Protein AF-A0A176WDF4-F1 (afdb_monomer)

Solvent-accessible surface area (backbone atoms only — not comparable to full-atom values): 4256 Å² total; per-residue (Å²): 112,69,69,59,52,51,53,53,50,55,57,36,73,75,41,56,81,65,57,39,52,55,47,51,53,51,50,51,54,48,51,53,51,49,51,53,52,47,55,52,48,51,52,52,50,34,50,52,28,50,75,72,68,37,51,73,61,33,65,54,45,67,58,51,57,56,28,60,74,71,68,44,80,84,128

Radius of gyration: 17.27 Å; Cα contacts (8 Å, |Δi|>4): 25; chains: 1; bounding box: 34×17×47 Å

Mean predicted aligned error: 9.95 Å

pLDDT: mean 78.59, std 11.65, range [44.78, 93.81]

Foldseek 3Di:
DVVVVVVVVVVLVVDDPVSVVVVVVVVVVVLVVVVVVLVVVLVVVLVVCVVVVNNVVNVVSVVVSVCVSVVNDDD

Secondary structure (DSSP, 8-state):
-HHHHHHHHHHHHTS-HHHHHHHHHHHHHHHHHHHHHHHHHHHHHHHHHHHTT-HHHHHHHHHHHHHHHHT----

Organism: NCBI:txid1480154

Structure (mmCIF, N/CA/C/O backbone):
data_AF-A0A176WDF4-F1
#
_entry.id   AF-A0A176WDF4-F1
#
loop_
_atom_site.group_PDB
_atom_site.id
_atom_site.type_symbol
_atom_site.label_atom_id
_atom_site.label_alt_id
_atom_site.label_comp_id
_atom_site.label_asym_id
_atom_site.label_entity_id
_atom_site.label_seq_id
_atom_site.pdbx_PDB_ins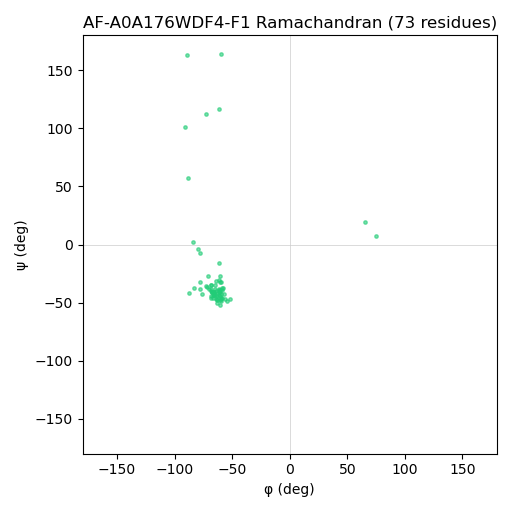_code
_atom_site.Cartn_x
_atom_site.Cartn_y
_atom_site.Cartn_z
_atom_site.occupancy
_atom_site.B_iso_or_equiv
_atom_site.auth_seq_id
_atom_site.auth_comp_id
_atom_site.auth_asym_id
_atom_site.auth_atom_id
_atom_site.pdbx_PDB_model_num
ATOM 1 N N . MET A 1 1 ? 13.167 -10.155 -3.680 1.00 64.50 1 MET A N 1
ATOM 2 C CA . MET A 1 1 ? 12.197 -9.130 -4.131 1.00 64.50 1 MET A CA 1
ATOM 3 C C . MET A 1 1 ? 12.852 -7.763 -4.335 1.00 64.50 1 MET A C 1
ATOM 5 O O . MET A 1 1 ? 12.817 -7.280 -5.456 1.00 64.50 1 MET A O 1
ATOM 9 N N . LEU A 1 2 ? 13.513 -7.177 -3.322 1.00 64.75 2 LEU A N 1
ATOM 10 C CA . LEU A 1 2 ? 14.171 -5.860 -3.441 1.00 64.75 2 LEU A CA 1
ATOM 11 C C . LEU A 1 2 ? 15.270 -5.824 -4.525 1.00 64.75 2 LEU A C 1
ATOM 13 O O . LEU A 1 2 ? 15.231 -4.975 -5.405 1.00 64.75 2 LEU A O 1
ATOM 17 N N . ARG A 1 3 ? 16.158 -6.831 -4.540 1.00 68.75 3 ARG A N 1
ATOM 18 C CA . ARG A 1 3 ? 17.245 -6.959 -5.535 1.00 68.75 3 ARG A CA 1
ATOM 19 C C . ARG A 1 3 ? 16.771 -7.069 -6.983 1.00 68.75 3 ARG A C 1
ATOM 21 O O . ARG A 1 3 ? 17.446 -6.625 -7.902 1.00 68.75 3 ARG A O 1
ATOM 28 N N . GLU A 1 4 ? 15.608 -7.673 -7.199 1.00 69.38 4 GLU A N 1
ATOM 29 C CA . GLU A 1 4 ? 15.041 -7.788 -8.543 1.00 69.38 4 GLU A CA 1
ATOM 30 C C . GLU A 1 4 ? 14.400 -6.471 -8.992 1.00 69.38 4 GLU A C 1
ATOM 32 O O . GLU A 1 4 ? 14.458 -6.119 -10.170 1.00 69.38 4 GLU A O 1
ATOM 37 N N . LEU A 1 5 ? 13.842 -5.710 -8.047 1.00 70.19 5 LEU A N 1
ATOM 38 C CA . LEU A 1 5 ? 13.376 -4.353 -8.298 1.00 70.19 5 LEU A CA 1
ATOM 39 C C . LEU A 1 5 ? 14.551 -3.421 -8.638 1.00 70.19 5 LEU A C 1
ATOM 41 O O . LEU A 1 5 ? 14.453 -2.664 -9.600 1.00 70.19 5 LEU A O 1
ATOM 45 N N . GLU A 1 6 ? 15.664 -3.528 -7.905 1.00 73.81 6 GLU A N 1
ATOM 46 C CA . GLU A 1 6 ? 16.907 -2.791 -8.172 1.00 73.81 6 GLU A CA 1
ATOM 47 C C . GLU A 1 6 ? 17.477 -3.114 -9.553 1.00 73.81 6 GLU A C 1
ATOM 49 O O . GLU A 1 6 ? 17.677 -2.201 -10.348 1.00 73.81 6 GLU A O 1
ATOM 54 N N . ALA A 1 7 ? 17.655 -4.394 -9.897 1.00 76.06 7 ALA A N 1
ATOM 55 C CA . ALA A 1 7 ? 18.186 -4.787 -11.205 1.00 76.06 7 ALA A CA 1
ATOM 56 C C . ALA A 1 7 ? 17.312 -4.275 -12.366 1.00 76.06 7 ALA A C 1
ATOM 58 O O . ALA A 1 7 ? 17.819 -3.792 -13.383 1.00 76.06 7 ALA A O 1
ATOM 59 N N . ARG A 1 8 ? 15.983 -4.318 -12.200 1.00 72.00 8 ARG A N 1
ATOM 60 C CA . ARG A 1 8 ? 15.037 -3.761 -13.177 1.00 72.00 8 ARG A CA 1
ATOM 61 C C . ARG A 1 8 ? 15.113 -2.236 -13.239 1.00 72.00 8 ARG A C 1
ATOM 63 O O . ARG A 1 8 ? 14.976 -1.699 -14.333 1.00 72.00 8 ARG A O 1
ATOM 70 N N . ALA A 1 9 ? 15.360 -1.547 -12.123 1.00 71.06 9 ALA A N 1
ATOM 71 C CA . ALA A 1 9 ? 15.570 -0.099 -12.086 1.00 71.06 9 ALA A CA 1
ATOM 72 C C . ALA A 1 9 ? 16.874 0.313 -12.792 1.00 71.06 9 ALA A C 1
ATOM 74 O O . ALA A 1 9 ? 16.872 1.271 -13.566 1.00 71.06 9 ALA A O 1
ATOM 75 N N . THR A 1 10 ? 17.961 -0.445 -12.616 1.00 77.31 10 THR A N 1
ATOM 76 C CA . THR A 1 10 ? 19.241 -0.218 -13.306 1.00 77.31 10 THR A CA 1
ATOM 77 C C . THR A 1 10 ?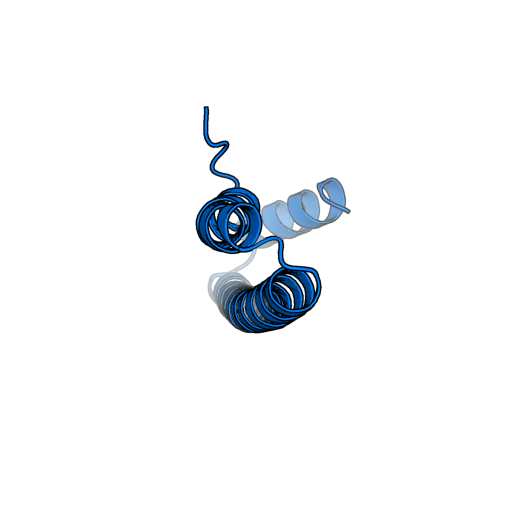 19.109 -0.415 -14.817 1.00 77.31 10 THR A C 1
ATOM 79 O O . THR A 1 10 ? 19.501 0.460 -15.591 1.00 77.31 10 THR A O 1
ATOM 82 N N . ALA A 1 11 ? 18.472 -1.509 -15.250 1.00 72.62 11 ALA A N 1
ATOM 83 C CA . ALA A 1 11 ? 18.173 -1.750 -16.664 1.00 72.62 11 ALA A CA 1
ATOM 84 C C . ALA A 1 11 ? 17.282 -0.645 -17.261 1.00 72.62 11 ALA A C 1
ATOM 86 O O . ALA A 1 11 ? 17.413 -0.276 -18.428 1.00 72.62 11 ALA A O 1
ATOM 87 N N . LEU A 1 12 ? 16.402 -0.071 -16.441 1.00 67.62 12 LEU A N 1
ATOM 88 C CA . LEU A 1 12 ? 15.560 1.052 -16.819 1.00 67.62 12 LEU A CA 1
ATOM 89 C C . LEU A 1 12 ? 16.328 2.337 -17.071 1.00 67.62 12 LEU A C 1
ATOM 91 O O . LEU A 1 12 ? 16.054 3.034 -18.046 1.00 67.62 12 LEU A O 1
ATOM 95 N N . MET A 1 13 ? 17.258 2.668 -16.173 1.00 70.19 13 MET A N 1
ATOM 96 C CA . MET A 1 13 ? 18.071 3.875 -16.289 1.00 70.19 13 MET A CA 1
ATOM 97 C C . MET A 1 13 ? 18.914 3.852 -17.568 1.00 70.19 13 MET A C 1
ATOM 99 O O . MET A 1 13 ? 19.116 4.906 -18.172 1.00 70.19 13 MET A O 1
ATOM 103 N N . SER A 1 14 ? 19.303 2.649 -18.007 1.00 75.88 14 SER A N 1
ATOM 104 C CA . SER A 1 14 ? 20.019 2.366 -19.256 1.00 75.88 14 SER A CA 1
ATOM 105 C C . SER A 1 14 ? 19.139 2.368 -20.523 1.00 75.88 14 SER A C 1
ATOM 107 O O . SER A 1 14 ? 19.673 2.242 -21.624 1.00 75.88 14 SER A O 1
ATOM 109 N N . GLY A 1 15 ? 17.810 2.472 -20.405 1.00 72.19 15 GLY A N 1
ATOM 110 C CA . GLY A 1 15 ? 16.871 2.426 -21.534 1.00 72.19 15 GLY A CA 1
ATOM 111 C C . GLY A 1 15 ? 16.576 3.795 -22.163 1.00 72.19 15 GLY A C 1
ATOM 112 O O . GLY A 1 15 ? 16.779 4.844 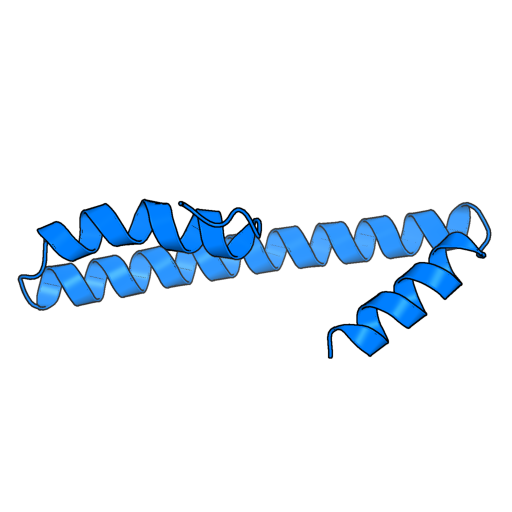-21.550 1.00 72.19 15 GLY A O 1
ATOM 113 N N . ASP A 1 16 ? 16.025 3.804 -23.385 1.00 80.50 16 ASP A N 1
ATOM 114 C CA . ASP A 1 16 ? 15.648 5.045 -24.075 1.00 80.50 16 ASP A CA 1
ATOM 115 C C . ASP A 1 16 ? 14.604 5.884 -23.291 1.00 80.50 16 ASP A C 1
ATOM 117 O O . ASP A 1 16 ? 13.933 5.431 -22.353 1.00 80.50 16 AS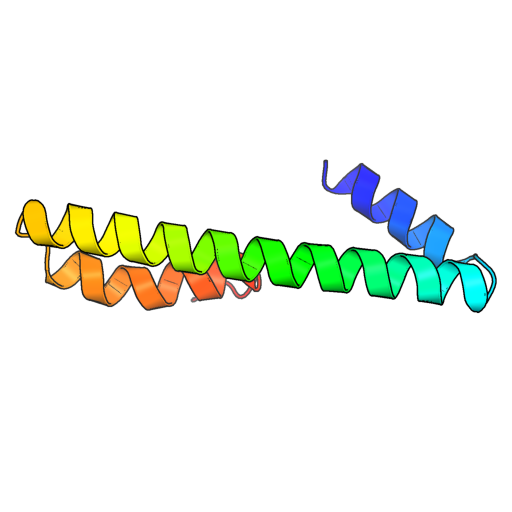P A O 1
ATOM 121 N N . GLY A 1 17 ? 14.441 7.159 -23.660 1.00 80.62 17 GLY A N 1
ATOM 122 C CA . GLY A 1 17 ? 13.512 8.069 -22.974 1.00 80.62 17 GLY A CA 1
ATOM 123 C C . GLY A 1 17 ? 12.033 7.646 -23.028 1.00 80.62 17 GLY A C 1
ATOM 124 O O . GLY A 1 17 ? 11.215 8.165 -22.263 1.00 80.62 17 GLY A O 1
ATOM 125 N N . ARG A 1 18 ? 11.647 6.725 -23.920 1.00 83.56 18 ARG A N 1
ATOM 126 C CA . ARG A 1 18 ? 10.273 6.212 -24.044 1.00 83.56 18 ARG A CA 1
ATOM 127 C C . ARG A 1 18 ? 10.051 5.022 -23.106 1.00 83.56 18 ARG A C 1
ATOM 129 O O . ARG A 1 18 ? 9.015 4.972 -22.437 1.00 83.56 18 ARG A O 1
ATOM 136 N N . SER A 1 19 ? 11.026 4.123 -23.008 1.00 79.81 19 SER A N 1
ATOM 137 C CA . SER A 1 19 ? 11.074 3.003 -22.069 1.00 79.81 19 SER A CA 1
ATOM 138 C C . SER A 1 19 ? 11.041 3.505 -20.624 1.00 79.81 19 SER A C 1
ATOM 140 O O . SER A 1 19 ? 10.153 3.120 -19.856 1.00 79.81 19 SER A O 1
ATOM 142 N N . ARG A 1 20 ? 11.886 4.497 -20.298 1.00 81.25 20 ARG A N 1
ATOM 143 C CA . ARG A 1 20 ? 11.900 5.155 -18.978 1.00 81.25 20 ARG A CA 1
ATOM 144 C C . ARG A 1 20 ? 10.541 5.748 -18.605 1.00 81.25 20 ARG A C 1
ATOM 146 O O . ARG A 1 20 ? 10.014 5.464 -17.532 1.00 81.25 20 ARG A O 1
ATOM 153 N N . ARG A 1 21 ? 9.900 6.479 -19.526 1.00 85.31 21 ARG A N 1
ATOM 154 C CA . ARG A 1 21 ? 8.555 7.053 -19.316 1.00 85.31 21 ARG A CA 1
ATOM 155 C C . ARG A 1 21 ? 7.450 6.011 -19.150 1.00 85.31 21 ARG A C 1
ATOM 157 O O . ARG A 1 21 ? 6.486 6.252 -18.425 1.00 85.31 21 ARG A O 1
ATOM 164 N N . ARG A 1 22 ? 7.521 4.872 -19.847 1.00 85.12 22 ARG A N 1
ATOM 165 C CA . ARG A 1 22 ? 6.519 3.801 -19.707 1.00 85.12 22 ARG A CA 1
ATOM 166 C C . ARG A 1 22 ? 6.576 3.191 -18.312 1.00 85.12 22 ARG A C 1
ATOM 168 O O . ARG A 1 22 ? 5.534 2.928 -17.718 1.00 85.12 22 ARG A O 1
ATOM 175 N N . VAL A 1 23 ? 7.775 2.987 -17.789 1.00 82.06 23 VAL A N 1
ATOM 176 C CA . VAL A 1 23 ? 7.932 2.388 -16.466 1.00 82.06 23 VAL A CA 1
ATOM 177 C C . VAL A 1 23 ? 7.663 3.400 -15.367 1.00 82.06 23 VAL A C 1
ATOM 179 O O . VAL A 1 23 ? 6.991 3.027 -14.417 1.00 82.06 23 VAL A O 1
ATOM 182 N N . ALA A 1 24 ? 8.077 4.662 -15.516 1.00 84.12 24 ALA A N 1
ATOM 183 C CA . ALA A 1 24 ? 7.718 5.719 -14.571 1.00 84.12 24 ALA A CA 1
ATOM 184 C C . ALA A 1 24 ? 6.197 5.765 -14.345 1.00 84.12 24 ALA A C 1
ATOM 186 O O . ALA A 1 24 ? 5.745 5.682 -13.210 1.00 84.12 24 ALA A O 1
ATOM 187 N N . ARG A 1 25 ? 5.398 5.729 -15.422 1.00 88.50 25 ARG A N 1
ATOM 188 C CA . ARG A 1 25 ? 3.928 5.636 -15.329 1.00 88.50 25 ARG A CA 1
ATOM 189 C C . ARG A 1 25 ? 3.436 4.364 -14.641 1.00 88.50 25 ARG A C 1
ATOM 191 O O . ARG A 1 25 ? 2.453 4.386 -13.906 1.00 88.50 25 ARG A O 1
ATOM 198 N N . ARG A 1 26 ? 4.088 3.226 -14.892 1.00 88.12 26 ARG A N 1
ATOM 199 C CA . ARG A 1 26 ? 3.719 1.951 -14.262 1.00 88.12 26 ARG A CA 1
ATOM 200 C C . ARG A 1 26 ? 4.024 1.967 -12.763 1.00 88.12 26 ARG A C 1
ATOM 202 O O . ARG A 1 26 ? 3.224 1.454 -11.987 1.00 88.12 26 ARG A O 1
ATOM 209 N N . LEU A 1 27 ? 5.140 2.581 -12.379 1.00 87.62 27 LEU A N 1
ATOM 210 C CA . LEU A 1 27 ? 5.552 2.772 -10.996 1.00 87.62 27 LEU A CA 1
ATOM 211 C C . LEU A 1 27 ? 4.622 3.754 -10.283 1.00 87.62 27 LEU A C 1
ATOM 213 O O . LEU A 1 27 ? 4.151 3.458 -9.196 1.00 87.62 27 LEU A O 1
ATOM 217 N N . GLU A 1 28 ? 4.274 4.865 -10.924 1.00 88.06 28 GLU A N 1
ATOM 218 C CA . GLU A 1 28 ? 3.303 5.835 -10.415 1.00 88.06 28 GLU A CA 1
ATOM 219 C C . GLU A 1 28 ? 1.927 5.191 -10.189 1.00 88.06 28 GLU A C 1
ATOM 221 O O . GLU A 1 28 ? 1.344 5.314 -9.112 1.00 88.06 28 GLU A O 1
ATOM 226 N N . SER A 1 29 ? 1.437 4.408 -11.158 1.00 90.38 29 SER A N 1
ATOM 227 C CA . SER A 1 29 ? 0.191 3.649 -11.007 1.00 90.38 29 SER A CA 1
ATOM 228 C C . SER A 1 29 ? 0.268 2.628 -9.868 1.00 90.38 29 SER A C 1
ATOM 230 O O . SER A 1 29 ? -0.691 2.479 -9.108 1.00 90.38 29 SER A O 1
ATOM 232 N N . PHE A 1 30 ? 1.401 1.937 -9.731 1.00 87.19 30 PHE A N 1
ATOM 233 C CA . PHE A 1 30 ? 1.627 0.998 -8.638 1.00 87.19 30 PHE A CA 1
ATOM 234 C C . PHE A 1 30 ? 1.618 1.710 -7.282 1.00 87.19 30 PHE A C 1
ATOM 236 O O . PHE A 1 30 ? 0.854 1.320 -6.408 1.00 87.19 30 PHE A O 1
ATOM 243 N N . LEU A 1 31 ? 2.381 2.794 -7.126 1.00 86.50 31 LEU A N 1
ATOM 244 C CA . LEU A 1 31 ? 2.444 3.587 -5.896 1.00 86.50 31 LEU A CA 1
ATOM 245 C C . LEU A 1 31 ? 1.080 4.173 -5.521 1.00 86.50 31 LEU A C 1
ATOM 247 O O . LEU A 1 31 ? 0.701 4.129 -4.353 1.00 86.50 31 LEU A O 1
ATOM 251 N N . SER A 1 32 ? 0.314 4.660 -6.501 1.00 89.12 32 SER A N 1
ATOM 252 C CA . SER A 1 32 ? -1.051 5.153 -6.291 1.00 89.12 32 SER A CA 1
ATOM 253 C C . SER A 1 32 ? -1.976 4.058 -5.744 1.00 89.12 32 SER A C 1
ATOM 255 O O . SER A 1 32 ? -2.666 4.262 -4.742 1.00 89.12 32 SER A O 1
ATOM 257 N N . ARG A 1 33 ? -1.949 2.860 -6.345 1.00 90.69 33 ARG A N 1
ATOM 258 C CA . ARG A 1 33 ? -2.740 1.709 -5.877 1.00 90.69 33 ARG A CA 1
ATOM 259 C C . ARG A 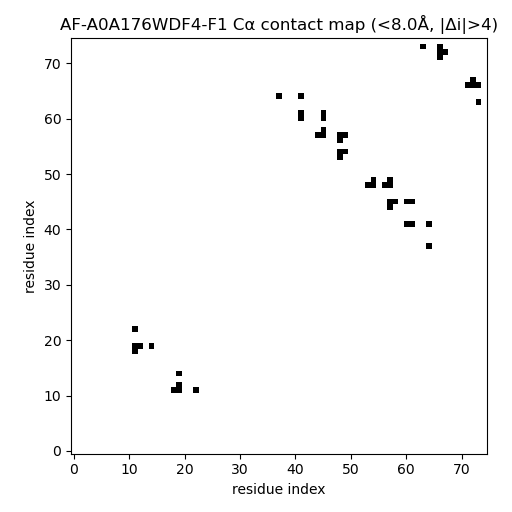1 33 ? -2.295 1.228 -4.502 1.00 90.69 33 ARG A C 1
ATOM 261 O O . ARG A 1 33 ? -3.150 0.953 -3.666 1.00 90.69 33 ARG A O 1
ATOM 268 N N . SER A 1 34 ? -0.989 1.168 -4.260 1.00 85.94 34 SER A N 1
ATOM 269 C CA . SER A 1 34 ? -0.424 0.780 -2.968 1.00 85.94 34 SER A CA 1
ATOM 270 C C . SER A 1 34 ? -0.819 1.765 -1.873 1.00 85.94 34 SER A C 1
ATOM 272 O O . SER A 1 34 ? -1.292 1.334 -0.828 1.00 85.94 34 SER A 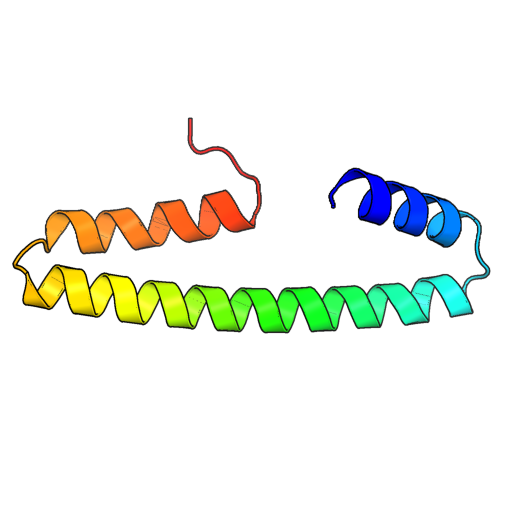O 1
ATOM 274 N N . ARG A 1 35 ? -0.749 3.079 -2.132 1.00 88.06 35 ARG A N 1
ATOM 275 C CA . ARG A 1 35 ? -1.209 4.107 -1.188 1.00 88.06 35 ARG A CA 1
ATOM 276 C C . ARG A 1 35 ? -2.691 3.933 -0.859 1.00 88.06 35 ARG A C 1
ATOM 278 O O . ARG A 1 35 ? -3.052 3.928 0.309 1.00 88.06 35 ARG A O 1
ATOM 285 N N . LYS A 1 36 ? -3.538 3.708 -1.869 1.00 90.81 36 LYS A N 1
ATOM 286 C CA . LYS A 1 36 ? -4.971 3.446 -1.656 1.00 90.81 36 LYS A CA 1
ATOM 287 C C . LYS A 1 36 ? -5.215 2.182 -0.824 1.00 90.81 36 LYS A C 1
ATOM 289 O O . LYS A 1 36 ? -6.070 2.192 0.057 1.00 90.81 36 LYS A O 1
ATOM 294 N N . ALA A 1 37 ? -4.487 1.101 -1.103 1.00 89.19 37 ALA A N 1
ATOM 295 C CA . ALA A 1 37 ? -4.605 -0.148 -0.357 1.00 89.19 37 ALA A CA 1
ATOM 296 C C . ALA A 1 37 ? -4.184 0.022 1.111 1.00 89.19 37 ALA A C 1
ATOM 298 O O . ALA A 1 37 ? -4.857 -0.496 1.997 1.00 89.19 37 ALA A O 1
ATOM 299 N N . ILE A 1 38 ? -3.125 0.793 1.364 1.00 87.50 38 ILE A N 1
ATOM 300 C CA . ILE A 1 38 ? -2.636 1.086 2.714 1.00 87.50 38 ILE A CA 1
ATOM 301 C C . ILE A 1 38 ? -3.622 1.958 3.476 1.00 87.50 38 ILE A C 1
ATOM 303 O O . ILE A 1 38 ? -3.990 1.580 4.577 1.00 87.50 38 ILE A O 1
ATOM 307 N N . THR A 1 39 ? -4.154 3.027 2.879 1.00 87.44 39 THR A N 1
ATOM 308 C CA . THR A 1 39 ? -5.205 3.833 3.524 1.00 87.44 39 THR A CA 1
ATOM 309 C C . THR A 1 39 ? -6.435 2.990 3.871 1.00 87.44 39 THR A C 1
ATOM 311 O O . THR A 1 39 ? -7.041 3.163 4.927 1.00 87.44 39 THR A O 1
ATOM 314 N N . ASN A 1 40 ? -6.802 2.036 3.0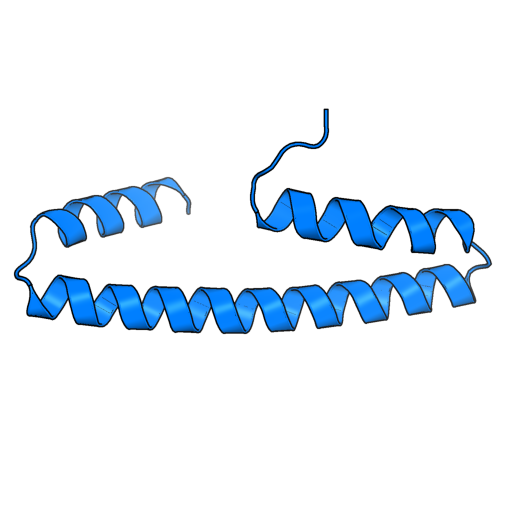10 1.00 90.69 40 ASN A N 1
ATOM 315 C CA . ASN A 1 40 ? -7.900 1.118 3.302 1.00 90.69 40 ASN A CA 1
ATOM 316 C C . ASN A 1 40 ? -7.566 0.167 4.464 1.00 90.69 40 ASN A C 1
ATOM 318 O O . ASN A 1 40 ? -8.411 -0.087 5.320 1.00 90.69 40 ASN A O 1
ATOM 322 N N . LEU A 1 41 ? -6.334 -0.343 4.509 1.00 89.56 41 LEU A N 1
ATOM 323 C CA . LEU A 1 41 ? -5.864 -1.195 5.597 1.00 89.56 41 LEU A CA 1
ATOM 324 C C . LEU A 1 41 ? -5.790 -0.428 6.924 1.00 89.56 41 LEU A C 1
ATOM 326 O O . LEU A 1 41 ? -6.248 -0.942 7.939 1.00 89.56 41 LEU A O 1
ATOM 330 N N . GLU A 1 42 ? -5.270 0.799 6.918 1.00 87.56 42 GLU A N 1
ATOM 331 C CA . GLU A 1 42 ? -5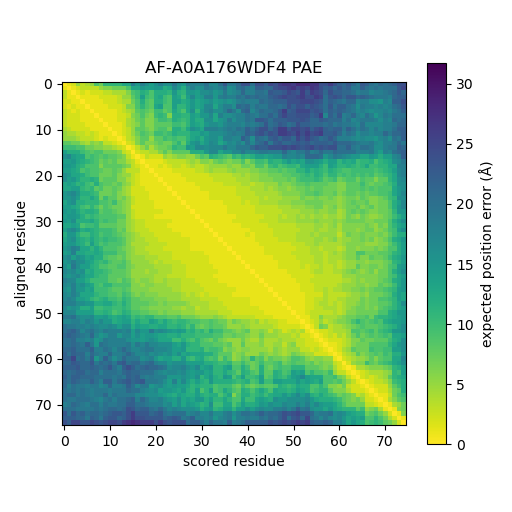.247 1.702 8.073 1.00 87.56 42 GLU A CA 1
ATOM 332 C C . GLU A 1 42 ? -6.657 1.898 8.631 1.00 87.56 42 GLU A C 1
ATOM 334 O O . GLU A 1 42 ? -6.873 1.684 9.821 1.00 87.56 42 GLU A O 1
ATOM 339 N N . ALA A 1 43 ? -7.636 2.199 7.772 1.00 89.00 43 ALA A N 1
ATOM 340 C CA . ALA A 1 43 ? -9.023 2.377 8.188 1.00 89.00 43 ALA A CA 1
ATOM 341 C C . ALA A 1 43 ? -9.618 1.116 8.844 1.00 89.00 43 ALA A C 1
ATOM 343 O O . ALA A 1 43 ? -10.270 1.211 9.889 1.00 89.00 43 ALA A O 1
ATOM 344 N N . GLU A 1 44 ? -9.388 -0.069 8.268 1.00 92.94 44 GLU A N 1
ATOM 345 C CA . GLU A 1 44 ? -9.875 -1.325 8.849 1.00 92.94 44 GLU A CA 1
ATOM 346 C C . GLU A 1 44 ? -9.160 -1.670 10.165 1.00 92.94 44 GLU A C 1
ATOM 348 O O . GLU A 1 44 ? -9.821 -2.063 11.127 1.00 92.94 44 GLU A O 1
ATOM 353 N N . VAL A 1 45 ? -7.846 -1.446 10.275 1.00 89.00 45 VAL A N 1
ATOM 354 C CA . VAL A 1 45 ? -7.107 -1.641 11.536 1.00 89.00 45 VAL A CA 1
ATOM 355 C C . VAL A 1 45 ? -7.614 -0.683 12.614 1.00 89.00 45 VAL A C 1
ATOM 357 O O . VAL A 1 45 ? -7.948 -1.126 13.712 1.00 89.00 45 VAL A O 1
ATOM 360 N N . THR A 1 46 ? -7.773 0.605 12.305 1.00 88.00 46 THR A N 1
ATOM 361 C CA . THR A 1 46 ? -8.350 1.598 13.224 1.00 88.00 46 THR A CA 1
ATOM 362 C C . THR A 1 46 ? -9.750 1.184 13.678 1.00 88.00 46 THR A C 1
ATOM 364 O O . THR A 1 46 ? -10.080 1.273 14.862 1.00 88.00 46 THR A O 1
ATOM 367 N N . LYS A 1 47 ? -10.587 0.678 12.769 1.00 91.81 47 LYS A N 1
ATOM 368 C CA . LYS A 1 47 ? -11.931 0.179 13.092 1.00 91.81 47 LYS A CA 1
ATOM 369 C C . LYS A 1 47 ? -11.889 -1.035 14.021 1.00 91.81 47 LYS A C 1
ATOM 371 O O . LYS A 1 47 ? -12.664 -1.078 14.977 1.00 91.81 47 LYS A O 1
ATOM 376 N N . VAL A 1 48 ? -10.996 -1.995 13.779 1.00 92.31 48 VAL A N 1
ATOM 377 C CA . VAL A 1 48 ? -10.798 -3.159 14.658 1.00 92.31 48 VAL A CA 1
ATOM 378 C C . VAL A 1 48 ? -10.308 -2.719 16.038 1.00 92.31 48 VAL A C 1
ATOM 380 O O . VAL A 1 48 ? -10.892 -3.119 17.041 1.00 92.31 48 VAL A O 1
ATOM 383 N N . LEU A 1 49 ? -9.316 -1.829 16.112 1.00 91.19 49 LEU A N 1
ATOM 384 C CA . LEU A 1 49 ? -8.799 -1.305 17.380 1.00 91.19 49 LEU A CA 1
ATOM 385 C C . LEU A 1 49 ? -9.882 -0.580 18.185 1.00 91.19 49 LEU A C 1
ATOM 387 O O . LEU A 1 49 ? -10.023 -0.816 19.385 1.00 91.19 49 LEU A O 1
ATOM 391 N N . ARG A 1 50 ? -10.715 0.235 17.525 1.00 88.69 50 ARG A N 1
ATOM 392 C CA . ARG A 1 50 ? -11.861 0.893 18.170 1.00 88.69 50 ARG A CA 1
ATOM 393 C C . ARG A 1 50 ? -12.875 -0.111 18.715 1.00 88.69 50 ARG A C 1
ATOM 395 O O . ARG A 1 50 ? -13.378 0.098 19.814 1.00 88.69 50 ARG A O 1
ATOM 402 N N . ARG A 1 51 ? -13.160 -1.196 17.984 1.00 93.81 51 ARG A N 1
ATOM 403 C CA . ARG A 1 51 ? -14.054 -2.276 18.452 1.00 93.81 51 ARG A CA 1
ATOM 404 C C . ARG A 1 51 ? -13.500 -3.010 19.672 1.00 93.81 51 ARG A C 1
ATOM 406 O O . ARG A 1 51 ? -14.281 -3.445 20.506 1.00 93.81 51 ARG A O 1
ATOM 413 N N . LEU A 1 52 ? -12.179 -3.110 19.788 1.00 93.81 52 LEU A N 1
ATOM 414 C CA . LEU A 1 52 ? -11.494 -3.723 20.929 1.00 93.81 52 LEU A CA 1
ATOM 415 C C . LEU A 1 52 ? -11.290 -2.758 22.113 1.00 93.81 52 LEU A C 1
ATOM 417 O O . LEU A 1 52 ? -10.663 -3.134 23.097 1.00 93.81 52 LEU A O 1
ATOM 421 N N . GLY A 1 53 ? -11.772 -1.512 22.030 1.00 92.00 53 GLY A N 1
ATOM 422 C CA . GLY A 1 53 ? -11.568 -0.498 23.073 1.00 92.00 53 GLY A CA 1
ATOM 423 C C . GLY A 1 53 ? -10.153 0.098 23.116 1.00 92.00 53 GLY A C 1
ATOM 424 O O . GLY A 1 53 ? -9.850 0.898 23.996 1.00 92.00 53 GLY A O 1
ATOM 425 N N . LEU A 1 54 ? -9.291 -0.225 22.147 1.00 89.75 54 LEU A N 1
ATOM 426 C CA . LEU A 1 54 ? -7.889 0.206 22.074 1.00 89.75 54 LEU A CA 1
ATOM 427 C C . LEU A 1 54 ? -7.749 1.546 21.337 1.00 89.75 54 LEU A C 1
ATOM 429 O O . LEU A 1 54 ? -7.068 1.651 20.317 1.00 89.75 54 LEU A O 1
ATOM 433 N N . ARG A 1 55 ? -8.435 2.579 21.836 1.00 81.69 55 ARG A N 1
ATOM 434 C CA . ARG A 1 55 ? -8.554 3.879 21.152 1.00 81.69 55 ARG A CA 1
ATOM 435 C C . ARG A 1 55 ? -7.218 4.626 21.049 1.00 81.69 55 ARG A C 1
ATOM 437 O O . ARG A 1 55 ? -6.904 5.108 19.970 1.00 81.69 55 ARG A O 1
ATOM 444 N N . SER A 1 56 ? -6.396 4.610 22.104 1.00 80.31 56 SER A N 1
ATOM 445 C CA . SER A 1 56 ? -5.059 5.235 22.091 1.00 80.31 56 SER A CA 1
ATOM 446 C C . SER A 1 56 ? -4.134 4.631 21.030 1.00 80.31 56 SER A C 1
ATOM 44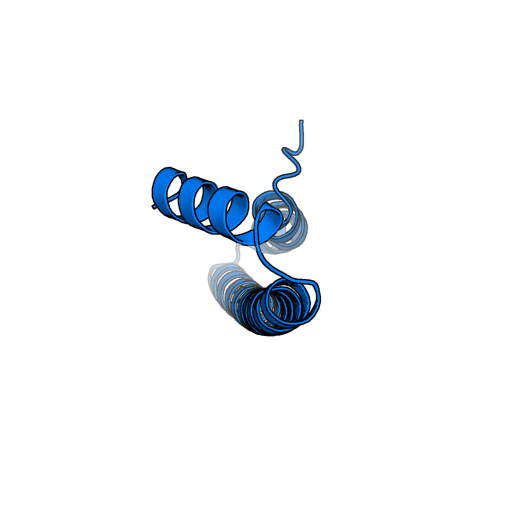8 O O . SER A 1 56 ? -3.435 5.350 20.327 1.00 80.31 56 SER A O 1
ATOM 450 N N . ARG A 1 57 ? -4.190 3.306 20.850 1.00 78.69 57 ARG A N 1
ATOM 451 C CA . ARG A 1 57 ? -3.405 2.586 19.838 1.00 78.69 57 ARG A CA 1
ATOM 452 C C . ARG A 1 57 ? -3.891 2.862 18.413 1.00 78.69 57 ARG A C 1
ATOM 454 O O . ARG A 1 57 ? -3.118 2.754 17.467 1.00 78.69 57 ARG A O 1
ATOM 461 N N . ALA A 1 58 ? -5.174 3.188 18.252 1.00 77.31 58 ALA A N 1
ATOM 462 C CA . ALA A 1 58 ? -5.757 3.527 16.960 1.00 77.31 58 ALA A CA 1
ATOM 463 C C . ALA A 1 58 ? -5.285 4.899 16.456 1.00 77.31 58 ALA A C 1
ATOM 465 O O . ALA A 1 58 ? -5.055 5.041 15.258 1.00 77.31 58 ALA A O 1
ATOM 466 N N . ASP A 1 59 ? -5.110 5.861 17.365 1.00 77.38 59 ASP A N 1
ATOM 467 C CA . ASP A 1 59 ? -4.626 7.208 17.044 1.00 77.38 59 ASP A CA 1
ATOM 468 C C . ASP A 1 59 ? -3.117 7.202 16.710 1.00 77.38 59 ASP A C 1
ATOM 470 O O . ASP A 1 59 ? -2.669 7.896 15.796 1.00 77.38 59 ASP A O 1
ATOM 474 N N . GLU A 1 60 ? -2.337 6.348 17.382 1.00 78.50 60 GLU A N 1
ATOM 475 C CA . GLU A 1 60 ? -0.900 6.153 17.130 1.00 78.50 60 GLU A CA 1
ATOM 476 C C . GLU A 1 60 ? -0.618 5.437 15.791 1.00 78.50 60 GLU A C 1
ATOM 478 O O . GLU A 1 60 ? 0.304 5.796 15.054 1.00 78.50 60 GLU A O 1
ATOM 483 N N . TRP A 1 61 ? -1.451 4.455 15.425 1.00 73.50 61 TRP A N 1
ATOM 484 C CA . TRP A 1 61 ? -1.277 3.633 14.219 1.00 73.50 61 TRP A CA 1
ATOM 485 C C . TRP A 1 61 ? -1.253 4.442 12.912 1.00 73.50 61 TRP A C 1
ATOM 487 O O . TRP A 1 61 ? -0.464 4.143 12.012 1.00 73.50 61 TRP A O 1
ATOM 497 N N . THR A 1 62 ? -2.073 5.492 12.818 1.00 67.75 62 THR A N 1
ATOM 498 C CA . THR A 1 62 ? -2.181 6.362 11.635 1.00 67.75 62 THR A CA 1
ATOM 499 C C . THR A 1 62 ? -0.877 7.079 11.267 1.00 67.75 62 THR A C 1
ATOM 501 O O . THR A 1 62 ? -0.663 7.378 10.095 1.00 67.75 62 THR A O 1
ATOM 504 N N . GLY A 1 63 ? 0.016 7.334 12.230 1.00 67.00 63 GLY A N 1
ATOM 505 C CA . GLY A 1 63 ? 1.326 7.942 11.961 1.00 67.00 63 GLY A CA 1
ATOM 506 C C . GLY A 1 63 ? 2.383 6.931 11.500 1.00 67.00 63 GLY A C 1
ATOM 507 O O . GLY A 1 63 ? 3.191 7.224 10.618 1.00 67.00 63 GLY A O 1
ATOM 508 N N . VAL A 1 64 ? 2.357 5.720 12.065 1.00 66.69 64 VAL A N 1
ATOM 509 C CA . VAL A 1 64 ? 3.396 4.695 11.862 1.00 66.69 64 VAL A CA 1
ATOM 510 C C . VAL A 1 64 ? 3.266 4.013 10.499 1.00 66.69 64 VAL A C 1
ATOM 512 O O . VAL A 1 64 ? 4.265 3.818 9.808 1.00 66.69 64 VAL A O 1
ATOM 515 N N . ALA A 1 65 ? 2.047 3.682 10.071 1.00 62.91 65 ALA A N 1
ATOM 516 C CA . ALA A 1 65 ? 1.818 2.994 8.799 1.00 62.91 65 ALA A CA 1
ATOM 517 C C . ALA A 1 65 ? 2.222 3.854 7.582 1.00 62.91 65 ALA A C 1
ATOM 519 O O . ALA A 1 65 ? 2.859 3.356 6.646 1.00 62.91 65 ALA A O 1
ATOM 520 N N . PHE A 1 66 ? 1.960 5.163 7.638 1.00 61.28 66 PHE A N 1
ATOM 521 C CA . PHE A 1 66 ? 2.373 6.112 6.607 1.00 61.28 66 PHE A CA 1
ATOM 522 C C . PHE A 1 66 ? 3.900 6.296 6.549 1.00 61.28 66 PHE A C 1
ATOM 524 O O . PHE A 1 66 ? 4.483 6.328 5.462 1.00 61.28 66 PHE A O 1
ATOM 531 N N . ALA A 1 67 ? 4.562 6.358 7.708 1.00 66.31 67 ALA A N 1
ATOM 532 C CA . ALA A 1 67 ? 6.014 6.487 7.804 1.00 66.31 67 ALA A CA 1
ATOM 533 C C . ALA A 1 67 ? 6.749 5.237 7.281 1.00 66.31 67 ALA A C 1
ATOM 535 O O . ALA A 1 67 ? 7.665 5.347 6.463 1.00 66.31 67 ALA A O 1
ATOM 536 N N . VAL A 1 68 ? 6.268 4.042 7.645 1.00 69.69 68 VAL A N 1
ATOM 537 C CA . VAL A 1 68 ? 6.788 2.760 7.141 1.00 69.69 68 VAL A CA 1
ATOM 538 C C . VAL A 1 68 ? 6.624 2.646 5.621 1.00 69.69 68 VAL A C 1
ATOM 540 O O . VAL A 1 68 ? 7.538 2.180 4.942 1.00 69.69 68 VAL A O 1
ATOM 543 N N . PHE A 1 69 ? 5.506 3.114 5.052 1.00 64.44 69 PHE A N 1
ATOM 544 C CA . PHE A 1 69 ? 5.292 3.091 3.599 1.00 64.44 69 PHE A CA 1
ATOM 545 C C . PHE A 1 69 ? 6.214 4.043 2.826 1.00 64.44 69 PHE A C 1
ATOM 547 O O . PHE A 1 69 ? 6.637 3.722 1.714 1.00 64.44 69 PHE A O 1
ATOM 554 N N . LEU A 1 70 ? 6.540 5.204 3.398 1.00 66.62 70 LEU A N 1
ATOM 555 C CA . LEU A 1 70 ? 7.499 6.141 2.809 1.00 66.62 70 LEU A CA 1
ATOM 556 C C . LEU A 1 70 ? 8.962 5.743 3.055 1.00 66.62 70 LEU A C 1
ATOM 558 O O . LEU A 1 70 ? 9.857 6.405 2.534 1.00 66.62 70 LEU A O 1
ATOM 562 N N . GLY A 1 71 ? 9.215 4.678 3.824 1.00 59.44 71 GLY A N 1
ATOM 563 C CA . GLY A 1 71 ? 10.566 4.294 4.234 1.00 59.44 71 GLY A CA 1
ATOM 564 C C . GLY A 1 71 ? 11.227 5.327 5.152 1.00 59.44 71 GLY A C 1
ATOM 565 O O . GLY A 1 71 ? 12.449 5.344 5.267 1.00 59.44 71 GLY A O 1
ATOM 566 N N . VAL A 1 72 ? 10.434 6.197 5.784 1.00 58.12 72 VAL A N 1
ATOM 567 C CA . VAL A 1 72 ? 10.910 7.155 6.780 1.00 58.12 72 VAL A CA 1
ATOM 568 C C . VAL A 1 72 ? 10.798 6.460 8.128 1.00 58.12 72 VAL A C 1
ATOM 570 O O . VAL A 1 72 ? 9.709 6.317 8.677 1.00 58.12 72 VAL A O 1
ATOM 573 N N . THR A 1 73 ? 11.917 5.966 8.646 1.00 45.84 73 THR A N 1
ATOM 574 C CA . THR A 1 73 ? 11.991 5.450 10.013 1.00 45.84 73 THR A CA 1
ATOM 575 C C . THR A 1 73 ? 11.660 6.598 10.967 1.00 45.84 73 THR A C 1
ATOM 577 O O . THR A 1 73 ? 12.369 7.603 10.985 1.00 45.84 73 THR A O 1
ATOM 580 N N . VAL A 1 74 ? 10.569 6.480 11.728 1.00 52.09 74 VAL A N 1
ATOM 581 C CA . VAL A 1 74 ? 10.322 7.374 12.868 1.00 52.09 74 VAL A CA 1
ATOM 582 C C . VAL A 1 74 ? 11.317 6.950 13.946 1.00 52.09 74 VAL A C 1
ATOM 584 O O . VAL A 1 74 ? 11.272 5.800 14.385 1.00 52.09 74 VAL A O 1
ATOM 587 N N . ALA A 1 75 ? 12.275 7.829 14.243 1.00 44.78 75 ALA A N 1
ATOM 588 C CA . ALA A 1 75 ? 13.259 7.653 15.310 1.00 44.78 75 ALA A CA 1
ATOM 589 C C . ALA A 1 75 ? 12.621 7.854 16.689 1.00 44.78 75 ALA A C 1
ATOM 591 O O . ALA A 1 75 ? 11.691 8.689 16.779 1.00 44.78 75 ALA A O 1
#

Sequence (75 aa):
MLRELEARATALMSGDGRSRRRVARRLESFLSRSRKAITNLEAEVTKVLRRLGLRSRADEWTGVAFAVFLGVTVA